Protein AF-A0A537SKC5-F1 (afdb_monomer_lite)

Foldseek 3Di:
DVVLLVVLLVLLVVLCVVQPPVSQVVLQVQLVVCVVVVNPVSNVSSVSSNVSNVVVNVVVVVVVVD

Secondary structure (DSSP, 8-state):
-HHHHHHHHHHHHHHHHHHGGGHHHHHHHHHHHHHHTT-HHHHHHHHHHHHHHHHHHHHHHHHTT-

Radius of gyration: 12.41 Å; chains: 1; bounding box: 27×19×39 Å

pLDDT: mean 92.8, std 10.37, range [50.25, 98.38]

Sequence (66 aa):
MEDDEKLVEKVAREVVDQHGPDAIPIIRERAKAADISDDALAAETWRDITNAAERILQDRAGLNAG

Structure (mmCIF, N/CA/C/O backbone):
data_AF-A0A537SKC5-F1
#
_entry.id   AF-A0A537SKC5-F1
#
loop_
_atom_site.group_PDB
_atom_site.id
_atom_site.type_symbol
_atom_site.label_atom_id
_atom_site.label_alt_id
_atom_site.label_comp_id
_atom_site.label_asym_id
_atom_site.label_entity_id
_atom_site.label_seq_id
_atom_site.pdbx_PDB_ins_code
_atom_site.Cartn_x
_atom_site.Cartn_y
_atom_site.Cartn_z
_atom_site.occupancy
_atom_site.B_iso_or_equiv
_atom_site.auth_seq_id
_atom_site.auth_comp_id
_atom_site.auth_asym_id
_atom_site.auth_atom_id
_atom_site.pdbx_PDB_model_num
ATOM 1 N N . MET A 1 1 ? 14.650 11.219 4.080 1.00 64.31 1 MET A N 1
ATOM 2 C CA . MET A 1 1 ? 14.533 10.149 5.095 1.00 64.31 1 MET A CA 1
ATOM 3 C C . MET A 1 1 ? 13.311 10.378 5.976 1.00 64.31 1 MET A C 1
ATOM 5 O O . MET A 1 1 ? 12.301 9.782 5.654 1.00 64.31 1 MET A O 1
ATOM 9 N N . GLU A 1 2 ? 13.298 11.281 6.968 1.00 70.62 2 GLU A N 1
ATOM 10 C CA . GLU A 1 2 ? 12.068 11.500 7.777 1.00 70.62 2 GLU A CA 1
ATOM 11 C C . GLU A 1 2 ? 10.863 12.012 6.967 1.00 70.62 2 GLU A C 1
ATOM 13 O O . GLU A 1 2 ? 9.720 11.668 7.262 1.00 70.62 2 GLU A O 1
ATOM 18 N N . ASP A 1 3 ? 11.095 12.842 5.948 1.00 79.50 3 ASP A N 1
ATOM 19 C CA . ASP A 1 3 ? 10.012 13.364 5.104 1.00 79.50 3 ASP A CA 1
ATOM 20 C C . ASP A 1 3 ? 9.410 12.282 4.193 1.00 79.50 3 ASP A C 1
ATOM 22 O O . ASP A 1 3 ? 8.209 12.304 3.924 1.00 79.50 3 ASP A O 1
ATOM 26 N N . ASP A 1 4 ? 10.223 11.302 3.788 1.00 79.88 4 ASP A N 1
ATOM 27 C CA . ASP A 1 4 ? 9.794 10.177 2.953 1.00 79.88 4 ASP A CA 1
ATOM 28 C C . ASP A 1 4 ? 8.954 9.197 3.781 1.00 79.88 4 ASP A C 1
ATOM 30 O O . ASP A 1 4 ? 7.881 8.790 3.347 1.00 79.88 4 ASP A O 1
ATOM 34 N N . GLU A 1 5 ? 9.373 8.904 5.017 1.00 81.75 5 GLU A N 1
ATOM 35 C CA . GLU A 1 5 ? 8.603 8.082 5.961 1.00 81.75 5 GLU A CA 1
ATOM 36 C C . GLU A 1 5 ? 7.241 8.717 6.286 1.00 81.75 5 GLU A C 1
ATOM 38 O O . GLU A 1 5 ? 6.207 8.049 6.226 1.00 81.75 5 GLU A O 1
ATOM 43 N N . LYS A 1 6 ? 7.202 10.034 6.540 1.00 88.56 6 LYS A N 1
ATOM 44 C CA . LYS A 1 6 ? 5.940 10.767 6.756 1.00 88.56 6 LYS A CA 1
ATOM 45 C C . LYS A 1 6 ? 5.039 10.737 5.523 1.00 88.56 6 LYS A C 1
ATOM 47 O O . LYS A 1 6 ? 3.816 10.657 5.660 1.00 88.56 6 LYS A O 1
ATOM 52 N N . LEU A 1 7 ? 5.616 10.818 4.324 1.00 92.75 7 LEU A N 1
ATOM 53 C CA . LEU A 1 7 ? 4.857 10.729 3.080 1.00 92.75 7 LEU A CA 1
ATOM 54 C C . LEU A 1 7 ? 4.294 9.317 2.872 1.00 92.75 7 LEU A C 1
ATOM 56 O O . LEU A 1 7 ? 3.114 9.188 2.549 1.00 92.75 7 LEU A O 1
ATOM 60 N N . VAL A 1 8 ? 5.094 8.278 3.119 1.00 96.25 8 VAL A N 1
ATOM 61 C CA . VAL A 1 8 ? 4.671 6.870 3.084 1.00 96.25 8 VAL A CA 1
ATOM 62 C C . VAL A 1 8 ? 3.495 6.637 4.029 1.00 96.25 8 VAL A C 1
ATOM 64 O O . VAL A 1 8 ? 2.465 6.112 3.604 1.00 96.25 8 VAL A O 1
ATOM 67 N N . GLU A 1 9 ? 3.598 7.075 5.287 1.00 95.69 9 GLU A N 1
ATOM 68 C CA . GLU A 1 9 ? 2.516 6.923 6.265 1.00 95.69 9 GLU A CA 1
ATOM 69 C C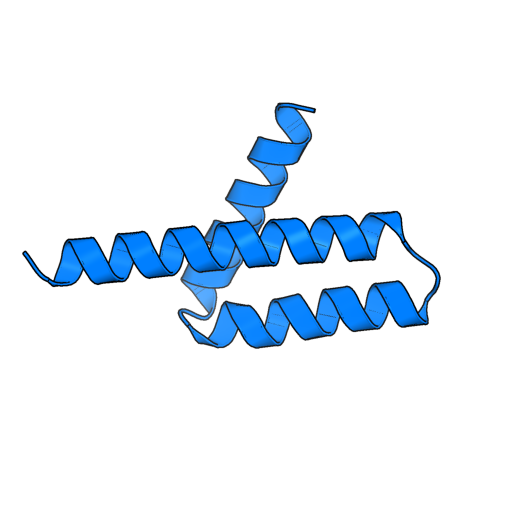 . GLU A 1 9 ? 1.250 7.679 5.859 1.00 95.69 9 GLU A C 1
ATOM 71 O O . GLU A 1 9 ? 0.138 7.159 6.006 1.00 95.69 9 GLU A O 1
ATOM 76 N N . LYS A 1 10 ? 1.401 8.897 5.325 1.00 96.94 10 LYS A N 1
ATOM 77 C CA . LYS A 1 10 ? 0.274 9.695 4.843 1.00 96.94 10 LYS A CA 1
ATOM 78 C C . LYS A 1 10 ? -0.454 8.985 3.701 1.00 96.94 10 LYS A C 1
ATOM 80 O O . LYS A 1 10 ? -1.671 8.828 3.773 1.00 96.94 10 LYS A O 1
ATOM 85 N N . VAL A 1 11 ? 0.276 8.524 2.685 1.00 97.50 11 VAL A N 1
ATOM 86 C CA . VAL A 1 11 ? -0.312 7.816 1.538 1.00 97.50 11 VAL A CA 1
ATOM 87 C C . VAL A 1 11 ? -0.956 6.505 1.988 1.00 97.50 11 VAL A C 1
ATOM 89 O O . VAL A 1 11 ? -2.083 6.211 1.597 1.00 97.50 11 VAL A O 1
ATOM 92 N N . ALA A 1 12 ? -0.296 5.738 2.859 1.00 97.88 12 ALA A N 1
ATOM 93 C CA . ALA A 1 12 ? -0.858 4.509 3.412 1.00 97.88 12 ALA A CA 1
ATOM 94 C C . ALA A 1 12 ? -2.189 4.763 4.133 1.00 97.88 12 ALA A C 1
ATOM 96 O O . ALA A 1 12 ? -3.162 4.040 3.912 1.00 97.88 12 ALA A O 1
ATOM 97 N N . ARG A 1 13 ? -2.260 5.824 4.946 1.00 97.75 13 ARG A N 1
ATOM 98 C CA . ARG A 1 13 ? -3.485 6.215 5.648 1.00 97.75 13 ARG A CA 1
ATOM 99 C C . ARG A 1 13 ? -4.600 6.604 4.689 1.00 97.75 13 ARG A C 1
ATOM 101 O O . ARG A 1 13 ? -5.705 6.100 4.844 1.00 97.75 13 ARG A O 1
ATOM 108 N N . GLU A 1 14 ? -4.309 7.431 3.689 1.00 97.94 14 GLU A N 1
ATOM 109 C CA . GLU A 1 14 ? -5.296 7.857 2.690 1.00 97.94 14 GLU A CA 1
ATOM 110 C C . GLU A 1 14 ? -5.892 6.665 1.928 1.00 97.94 14 GLU A C 1
ATOM 112 O O . GLU A 1 14 ? -7.106 6.599 1.736 1.00 97.94 14 GLU A O 1
ATOM 117 N N . VAL A 1 15 ? -5.063 5.694 1.531 1.00 97.25 15 VAL A N 1
ATOM 118 C CA . VAL A 1 15 ? -5.538 4.503 0.810 1.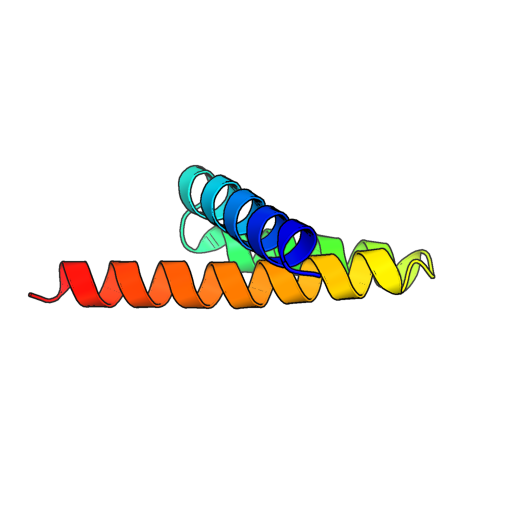00 97.25 15 VAL A CA 1
ATOM 119 C C . VAL A 1 15 ? -6.350 3.587 1.733 1.00 97.25 15 VAL A C 1
ATOM 121 O O . VAL A 1 15 ? -7.399 3.090 1.321 1.00 97.25 15 VAL A O 1
ATOM 124 N N . VAL A 1 16 ? -5.921 3.389 2.984 1.00 98.12 16 VAL A N 1
ATOM 125 C CA . VAL A 1 16 ? -6.686 2.613 3.979 1.00 98.12 16 VAL A CA 1
ATOM 126 C C . VAL A 1 16 ? -8.013 3.291 4.326 1.00 98.12 16 VAL A C 1
ATOM 128 O O . VAL A 1 16 ? -9.015 2.604 4.493 1.00 98.12 16 VAL A O 1
ATOM 131 N N . ASP A 1 17 ? -8.067 4.618 4.404 1.00 97.31 17 ASP A N 1
ATOM 132 C CA . ASP A 1 17 ? -9.316 5.347 4.651 1.00 97.31 17 ASP A CA 1
ATOM 133 C C . ASP A 1 17 ? -10.316 5.198 3.500 1.00 97.31 17 ASP A C 1
ATOM 135 O O . ASP A 1 17 ? -11.520 5.122 3.738 1.00 97.31 17 ASP A O 1
ATOM 139 N N . GLN A 1 18 ? -9.828 5.110 2.261 1.00 97.81 18 GLN A N 1
ATOM 140 C CA . GLN A 1 18 ? -10.672 4.947 1.075 1.00 97.81 18 GLN A CA 1
ATOM 141 C C . GLN A 1 18 ? -11.147 3.507 0.859 1.00 97.81 18 GLN A C 1
ATOM 143 O O . GLN A 1 18 ? -12.275 3.296 0.416 1.00 97.81 18 GLN A O 1
ATOM 148 N N . HIS A 1 19 ? -10.290 2.522 1.134 1.00 97.06 19 HIS A N 1
ATOM 149 C CA . HIS A 1 19 ? -10.518 1.131 0.723 1.00 97.06 19 HIS A CA 1
ATOM 150 C C . HIS A 1 19 ? -10.585 0.135 1.885 1.00 97.06 19 HIS A C 1
ATOM 152 O O . HIS A 1 19 ? -10.897 -1.035 1.676 1.00 97.06 19 HIS A O 1
ATOM 158 N N . GLY A 1 20 ? -10.292 0.559 3.115 1.00 96.06 20 GLY A N 1
ATOM 159 C CA . GLY A 1 20 ? -10.216 -0.339 4.262 1.00 96.06 20 GLY A CA 1
ATOM 160 C C . GLY A 1 20 ? -9.211 -1.478 4.021 1.00 96.06 20 GLY A C 1
ATOM 161 O O . GLY A 1 20 ? -8.117 -1.229 3.508 1.00 96.06 20 GLY A O 1
ATOM 162 N N . PRO A 1 21 ? -9.552 -2.733 4.368 1.00 95.00 21 PRO A N 1
ATOM 163 C CA . PRO A 1 21 ? -8.685 -3.894 4.140 1.00 95.00 21 PRO A CA 1
ATOM 164 C C . PRO A 1 21 ? -8.295 -4.130 2.672 1.00 95.00 21 PRO A C 1
ATOM 166 O O . PRO A 1 21 ? -7.208 -4.647 2.409 1.00 95.00 21 PRO A O 1
ATOM 169 N N . ASP A 1 22 ? -9.126 -3.703 1.714 1.00 97.12 22 ASP A N 1
ATOM 170 C CA . ASP A 1 22 ? -8.853 -3.865 0.278 1.00 97.12 22 ASP A CA 1
ATOM 171 C C . ASP A 1 22 ? -7.717 -2.951 -0.216 1.00 97.12 22 ASP A C 1
ATOM 173 O O . ASP A 1 22 ? -7.214 -3.119 -1.327 1.00 97.12 22 ASP A O 1
ATOM 177 N N . ALA A 1 23 ? -7.240 -2.020 0.618 1.00 97.31 23 ALA A N 1
ATOM 178 C CA . ALA A 1 23 ? -6.057 -1.214 0.336 1.00 97.31 23 ALA A CA 1
ATOM 179 C C . ALA A 1 23 ? -4.818 -2.075 0.032 1.00 97.31 23 ALA A C 1
ATOM 181 O O . ALA A 1 23 ? -4.058 -1.763 -0.883 1.00 97.31 23 ALA A O 1
ATOM 182 N N . ILE A 1 24 ? -4.618 -3.174 0.767 1.00 98.00 24 ILE A N 1
ATOM 183 C CA . ILE A 1 24 ? -3.411 -4.008 0.664 1.00 98.00 24 ILE A CA 1
ATOM 184 C C . ILE A 1 24 ? -3.222 -4.614 -0.734 1.00 98.00 24 ILE A C 1
ATOM 186 O O . ILE A 1 24 ? -2.164 -4.387 -1.329 1.00 98.00 24 ILE A O 1
ATOM 190 N N . PRO A 1 25 ? -4.190 -5.359 -1.306 1.00 97.81 25 PRO A N 1
ATOM 191 C CA . PRO A 1 25 ? -4.032 -5.883 -2.660 1.00 97.81 25 PRO A CA 1
ATOM 192 C C . PRO A 1 25 ? -3.856 -4.769 -3.704 1.00 97.81 25 PRO A C 1
ATOM 194 O O . PRO A 1 25 ? -3.049 -4.928 -4.615 1.00 97.81 25 PRO A O 1
ATOM 197 N N . ILE A 1 26 ? -4.519 -3.617 -3.545 1.00 97.56 26 ILE A N 1
ATOM 198 C CA . ILE A 1 26 ? -4.374 -2.476 -4.466 1.00 97.56 26 ILE A CA 1
ATOM 199 C C . ILE A 1 26 ? -2.935 -1.940 -4.466 1.00 97.56 26 ILE A C 1
ATOM 201 O O . ILE A 1 26 ? -2.360 -1.698 -5.527 1.00 97.56 26 ILE A O 1
ATOM 205 N N . ILE A 1 27 ? -2.339 -1.745 -3.287 1.00 97.81 27 ILE A N 1
ATOM 206 C CA . ILE A 1 27 ? -0.976 -1.213 -3.170 1.00 97.81 27 ILE A CA 1
ATOM 207 C C . ILE A 1 27 ? 0.048 -2.238 -3.684 1.00 97.81 27 ILE A C 1
ATOM 209 O O . ILE A 1 27 ? 0.979 -1.869 -4.400 1.00 97.81 27 ILE A O 1
ATOM 213 N N . ARG A 1 28 ? -0.152 -3.534 -3.408 1.00 97.75 28 ARG A N 1
ATOM 214 C CA . ARG A 1 28 ? 0.728 -4.603 -3.910 1.00 97.75 28 ARG A CA 1
ATOM 215 C C . ARG A 1 28 ? 0.744 -4.686 -5.436 1.00 97.75 28 ARG A C 1
ATOM 217 O O . ARG A 1 28 ? 1.815 -4.858 -6.016 1.00 97.75 28 ARG A O 1
ATOM 224 N N . GLU A 1 29 ? -0.401 -4.508 -6.095 1.00 98.06 29 GLU A N 1
ATOM 225 C CA . GLU A 1 29 ? -0.443 -4.445 -7.562 1.00 98.06 29 GLU A CA 1
ATOM 226 C C . GLU A 1 29 ? 0.334 -3.237 -8.110 1.00 98.06 29 GLU A C 1
ATOM 228 O O . GLU A 1 29 ? 0.991 -3.350 -9.144 1.00 98.06 29 GLU A O 1
ATOM 233 N N . ARG A 1 30 ? 0.356 -2.101 -7.398 1.00 97.06 30 ARG A N 1
ATOM 234 C CA . ARG A 1 30 ? 1.187 -0.943 -7.780 1.00 97.06 30 ARG A CA 1
ATOM 235 C C . ARG A 1 30 ? 2.680 -1.221 -7.633 1.00 97.06 30 ARG A C 1
ATOM 237 O O . ARG A 1 30 ? 3.437 -0.881 -8.538 1.00 97.06 30 ARG A O 1
ATOM 244 N N . ALA A 1 31 ? 3.094 -1.882 -6.549 1.00 97.69 31 ALA A N 1
ATOM 245 C CA . ALA A 1 31 ? 4.485 -2.308 -6.376 1.00 97.69 31 ALA A CA 1
ATOM 246 C C . ALA A 1 31 ? 4.928 -3.222 -7.527 1.00 97.69 31 ALA A C 1
ATOM 248 O O . ALA A 1 31 ? 5.968 -2.999 -8.140 1.00 97.69 31 ALA A O 1
ATOM 249 N N . LYS A 1 32 ? 4.081 -4.192 -7.887 1.00 97.50 32 LYS A N 1
ATOM 250 C CA . LYS A 1 32 ? 4.325 -5.104 -9.007 1.00 97.50 32 LYS A CA 1
ATOM 251 C C . LYS A 1 32 ? 4.384 -4.383 -10.356 1.00 97.50 32 LYS A C 1
ATOM 253 O O . LYS A 1 32 ? 5.215 -4.724 -11.190 1.00 97.50 32 LYS A O 1
ATOM 258 N N . ALA A 1 33 ? 3.516 -3.399 -10.590 1.00 97.94 33 ALA A N 1
ATOM 259 C CA . ALA A 1 33 ? 3.549 -2.604 -11.816 1.00 97.94 33 ALA A CA 1
ATOM 260 C C . ALA A 1 33 ? 4.850 -1.789 -11.942 1.00 97.94 33 ALA A C 1
ATOM 262 O O . ALA A 1 33 ? 5.398 -1.682 -13.041 1.00 97.94 33 ALA A O 1
ATOM 263 N N . ALA A 1 34 ? 5.363 -1.264 -10.825 1.00 97.50 34 ALA A N 1
ATOM 264 C CA . ALA A 1 34 ? 6.653 -0.582 -10.776 1.00 97.50 34 ALA A CA 1
ATOM 265 C C . ALA A 1 34 ? 7.824 -1.549 -11.021 1.00 97.50 34 ALA A C 1
ATOM 267 O O . ALA A 1 34 ? 8.679 -1.249 -11.850 1.00 97.50 34 ALA A O 1
ATOM 268 N N . ASP A 1 35 ? 7.803 -2.743 -10.409 1.00 97.25 35 ASP A N 1
ATOM 269 C CA . ASP A 1 35 ? 8.794 -3.800 -10.672 1.00 97.25 35 ASP A CA 1
ATOM 270 C C . ASP A 1 35 ? 8.832 -4.184 -12.161 1.00 97.25 35 ASP A C 1
ATOM 272 O O . ASP A 1 35 ? 9.901 -4.286 -12.751 1.00 97.25 35 ASP A O 1
ATOM 276 N N . ILE A 1 36 ? 7.665 -4.368 -12.794 1.00 97.81 36 ILE A N 1
ATOM 277 C CA . ILE A 1 36 ? 7.560 -4.695 -14.230 1.00 97.81 36 ILE A CA 1
ATOM 278 C C . ILE A 1 36 ? 8.127 -3.573 -15.112 1.00 97.81 36 ILE A C 1
ATOM 280 O O . ILE A 1 36 ? 8.576 -3.835 -16.226 1.00 97.81 36 ILE A O 1
ATOM 284 N N . SER A 1 37 ? 8.095 -2.334 -14.626 1.00 96.69 37 SER A N 1
ATOM 285 C CA . SER A 1 37 ? 8.591 -1.157 -15.344 1.00 96.69 37 SER A CA 1
ATOM 286 C C . SER A 1 37 ? 10.069 -0.854 -15.057 1.00 96.69 37 SER A C 1
ATOM 288 O O . SER A 1 37 ? 10.541 0.206 -15.461 1.00 96.69 37 SER A O 1
ATOM 290 N N . ASP A 1 38 ? 10.783 -1.748 -14.355 1.00 97.06 38 ASP A N 1
ATOM 291 C CA . ASP A 1 38 ? 12.157 -1.552 -13.864 1.00 97.06 38 ASP A CA 1
ATOM 292 C C . ASP A 1 38 ? 12.331 -0.292 -12.981 1.00 97.06 38 ASP A C 1
ATOM 294 O O . ASP A 1 38 ? 13.436 0.229 -12.811 1.00 97.06 38 ASP A O 1
ATOM 298 N N . ASP A 1 39 ? 11.249 0.191 -12.360 1.00 97.81 39 ASP A N 1
ATOM 299 C CA . ASP A 1 39 ? 11.287 1.304 -11.408 1.00 97.81 39 ASP A CA 1
ATOM 300 C C . ASP A 1 39 ? 11.430 0.771 -9.978 1.00 97.81 39 ASP A C 1
ATOM 302 O O . ASP A 1 39 ? 10.471 0.665 -9.206 1.00 97.81 39 ASP A O 1
ATOM 306 N N . ALA A 1 40 ? 12.663 0.393 -9.634 1.00 96.19 40 ALA A N 1
ATOM 307 C CA . ALA A 1 40 ? 12.977 -0.227 -8.350 1.00 96.19 40 ALA A CA 1
ATOM 308 C C . ALA A 1 40 ? 12.661 0.683 -7.148 1.00 96.19 40 ALA A C 1
ATOM 310 O O . ALA A 1 40 ? 12.195 0.192 -6.120 1.00 96.19 40 ALA A O 1
ATOM 311 N N . LEU A 1 41 ? 12.870 1.999 -7.283 1.00 96.00 41 LEU A N 1
ATOM 312 C CA . LEU A 1 41 ? 12.609 2.960 -6.208 1.00 96.00 41 LEU A CA 1
ATOM 313 C C . LEU A 1 41 ? 11.105 3.120 -5.969 1.00 96.00 41 LEU A C 1
ATOM 315 O O . LEU A 1 41 ? 10.655 3.140 -4.820 1.00 96.00 41 LEU A O 1
ATOM 319 N N . ALA A 1 42 ? 10.305 3.195 -7.036 1.00 95.88 42 ALA A N 1
ATOM 320 C CA . ALA A 1 42 ? 8.856 3.221 -6.892 1.00 95.88 42 ALA A CA 1
ATOM 321 C C . ALA A 1 42 ? 8.329 1.896 -6.327 1.00 95.88 42 ALA A C 1
ATOM 323 O O . ALA A 1 42 ? 7.447 1.909 -5.468 1.00 95.88 42 ALA A O 1
ATOM 324 N N . ALA A 1 43 ? 8.875 0.755 -6.758 1.00 97.88 43 ALA A N 1
ATOM 325 C CA . ALA A 1 43 ? 8.487 -0.550 -6.232 1.00 97.88 43 ALA A CA 1
ATOM 326 C C . ALA A 1 43 ? 8.765 -0.670 -4.726 1.00 97.88 43 ALA A C 1
ATOM 328 O O . ALA A 1 43 ? 7.895 -1.123 -3.980 1.00 97.88 43 ALA A O 1
ATOM 329 N N . GLU A 1 44 ? 9.937 -0.224 -4.267 1.00 97.19 44 GLU A N 1
ATOM 330 C CA . GLU A 1 44 ? 10.282 -0.143 -2.843 1.00 97.19 44 GLU A CA 1
ATOM 331 C C . GLU A 1 44 ? 9.327 0.787 -2.086 1.00 97.19 44 GLU A C 1
ATOM 333 O O . GLU A 1 44 ? 8.708 0.365 -1.110 1.00 97.19 44 GLU A O 1
ATOM 338 N N . THR A 1 45 ? 9.077 1.987 -2.614 1.00 97.19 45 THR A N 1
ATOM 339 C CA . THR A 1 45 ? 8.140 2.949 -2.012 1.00 97.19 45 THR A CA 1
ATOM 340 C C . THR A 1 45 ? 6.738 2.348 -1.836 1.00 97.19 45 THR A C 1
ATOM 342 O O . THR A 1 45 ? 6.116 2.485 -0.781 1.00 97.19 45 THR A O 1
ATOM 345 N N . TRP A 1 46 ? 6.220 1.628 -2.837 1.00 98.00 46 TRP A N 1
ATOM 346 C CA . TRP A 1 46 ? 4.918 0.961 -2.729 1.00 98.00 46 TRP A CA 1
ATOM 347 C C . TRP A 1 46 ? 4.913 -0.191 -1.714 1.00 98.00 46 TRP A C 1
ATOM 349 O O . TRP A 1 46 ? 3.891 -0.430 -1.061 1.00 98.00 46 TRP A O 1
ATOM 359 N N . ARG A 1 47 ? 6.034 -0.899 -1.538 1.00 98.06 47 ARG A N 1
ATOM 360 C CA . ARG A 1 47 ? 6.172 -1.921 -0.486 1.00 98.06 47 ARG A CA 1
ATOM 361 C C . ARG A 1 47 ? 6.155 -1.280 0.901 1.00 98.06 47 ARG A C 1
ATOM 363 O O . ARG A 1 47 ? 5.442 -1.777 1.771 1.00 98.06 47 ARG A O 1
ATOM 370 N N . ASP A 1 48 ? 6.819 -0.146 1.087 1.00 98.06 48 ASP A N 1
ATOM 371 C CA . ASP A 1 48 ? 6.793 0.587 2.357 1.00 98.06 48 ASP A CA 1
ATOM 372 C C . ASP A 1 48 ? 5.395 1.114 2.693 1.00 98.06 48 ASP A C 1
ATOM 374 O O . ASP A 1 48 ? 4.920 0.952 3.820 1.00 98.06 48 ASP A O 1
ATOM 378 N N . ILE A 1 49 ? 4.672 1.635 1.696 1.00 98.25 49 ILE A N 1
ATOM 379 C CA . ILE A 1 49 ? 3.260 2.024 1.844 1.00 98.25 49 ILE A CA 1
ATOM 3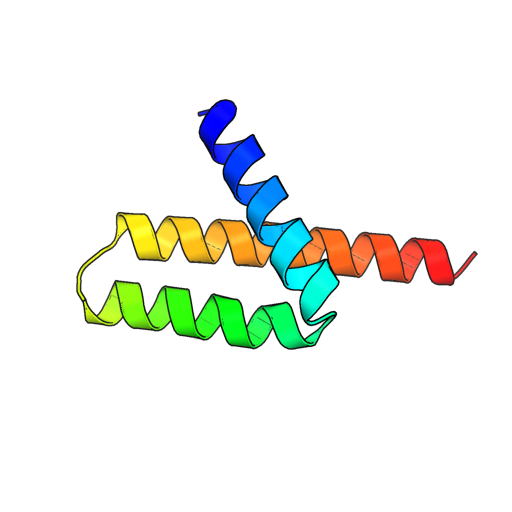80 C C . ILE A 1 49 ? 2.398 0.815 2.233 1.00 98.25 49 ILE A C 1
ATOM 382 O O . ILE A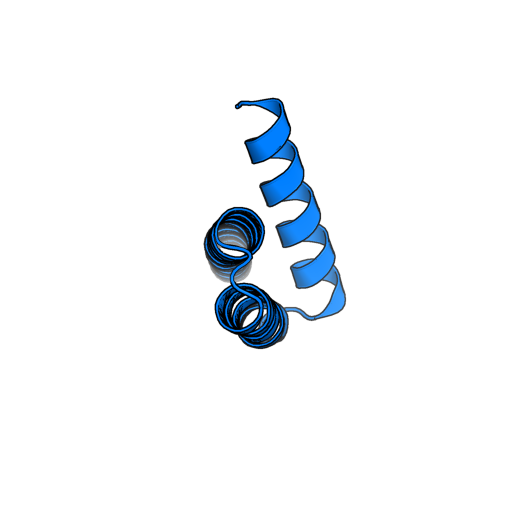 1 49 ? 1.510 0.942 3.076 1.00 98.25 49 ILE A O 1
ATOM 386 N N . THR A 1 50 ? 2.667 -0.369 1.671 1.00 98.38 50 THR A N 1
ATOM 387 C CA . THR A 1 50 ? 1.961 -1.608 2.044 1.00 98.38 50 THR A CA 1
ATOM 388 C C . THR A 1 50 ? 2.205 -1.952 3.514 1.00 98.38 50 THR A C 1
ATOM 390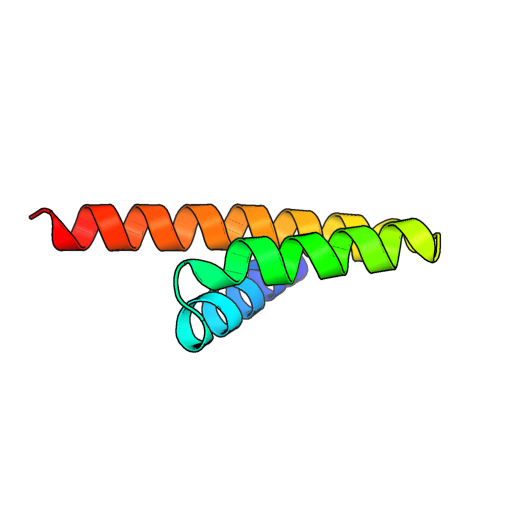 O O . THR A 1 50 ? 1.248 -2.184 4.250 1.00 98.38 50 THR A O 1
ATOM 393 N N . ASN A 1 51 ? 3.464 -1.921 3.960 1.00 97.69 51 ASN A N 1
ATOM 394 C CA . ASN A 1 51 ? 3.837 -2.210 5.347 1.00 97.69 51 ASN A CA 1
ATOM 395 C C . ASN A 1 51 ? 3.170 -1.230 6.330 1.00 97.69 51 ASN A C 1
ATOM 397 O O . ASN A 1 51 ? 2.654 -1.636 7.373 1.00 97.69 51 ASN A O 1
ATOM 401 N N . ALA A 1 52 ? 3.144 0.063 5.995 1.00 97.94 52 ALA A N 1
ATOM 402 C CA . ALA A 1 52 ? 2.464 1.078 6.796 1.00 97.94 52 ALA A CA 1
ATOM 403 C C . ALA A 1 52 ? 0.940 0.860 6.829 1.00 97.94 52 ALA A C 1
ATOM 405 O O . ALA A 1 52 ? 0.323 0.964 7.891 1.00 97.94 52 ALA A O 1
ATOM 406 N N . ALA A 1 53 ? 0.326 0.497 5.700 1.00 98.06 53 ALA A N 1
ATOM 407 C CA . ALA A 1 53 ? -1.103 0.202 5.625 1.00 98.06 53 ALA A CA 1
ATOM 408 C C . ALA A 1 53 ? -1.489 -1.023 6.475 1.00 98.06 53 ALA A C 1
ATOM 410 O O . ALA A 1 53 ? -2.506 -0.987 7.170 1.00 98.06 53 ALA A O 1
ATOM 411 N N . GLU A 1 54 ? -0.664 -2.077 6.479 1.00 97.50 54 GLU A N 1
ATOM 412 C CA . GLU A 1 54 ? -0.868 -3.262 7.324 1.00 97.50 54 GLU A CA 1
ATOM 413 C C . GLU A 1 54 ? -0.852 -2.897 8.815 1.00 97.50 54 GLU A C 1
ATOM 415 O O . GLU A 1 54 ? -1.757 -3.301 9.548 1.00 97.50 54 GLU A O 1
ATOM 420 N N . ARG A 1 55 ? 0.110 -2.070 9.252 1.00 97.12 55 ARG A N 1
ATOM 421 C CA . ARG A 1 55 ? 0.178 -1.569 10.638 1.00 97.12 55 ARG A CA 1
ATOM 422 C C . ARG A 1 55 ? -1.067 -0.769 11.019 1.00 97.12 55 ARG A C 1
ATOM 424 O O . ARG A 1 55 ? -1.689 -1.050 12.037 1.00 97.12 55 ARG A O 1
ATOM 431 N N . ILE A 1 56 ? -1.491 0.167 10.167 1.00 96.94 56 ILE A N 1
ATOM 432 C CA . ILE A 1 56 ? -2.688 0.990 10.413 1.00 96.94 56 ILE A CA 1
ATOM 433 C C . ILE A 1 56 ? -3.941 0.115 10.567 1.00 96.94 56 ILE A C 1
ATOM 435 O O . ILE A 1 56 ? -4.777 0.375 11.434 1.00 96.94 56 ILE A O 1
ATOM 439 N N . LEU A 1 57 ? -4.100 -0.914 9.731 1.00 95.62 57 LEU A N 1
ATOM 440 C CA . LEU A 1 57 ? -5.236 -1.835 9.815 1.00 95.62 57 LEU A CA 1
ATOM 441 C C . LEU A 1 57 ? -5.199 -2.681 11.095 1.00 95.62 57 LEU A C 1
ATOM 443 O O . LEU A 1 57 ? -6.244 -2.878 11.716 1.00 95.62 57 LEU A O 1
ATOM 447 N N . GLN A 1 58 ? -4.015 -3.144 11.506 1.00 95.06 58 GLN A N 1
ATOM 448 C CA . GLN A 1 58 ? -3.826 -3.864 12.769 1.00 95.06 58 GLN A CA 1
ATOM 449 C C . GLN A 1 58 ? -4.187 -2.988 13.973 1.00 95.06 58 GLN A C 1
ATOM 451 O O . GLN A 1 58 ? -4.960 -3.425 14.827 1.00 95.06 58 GLN A O 1
ATOM 456 N N . ASP A 1 59 ? -3.720 -1.739 14.000 1.00 94.12 59 ASP A N 1
ATOM 457 C CA . ASP A 1 59 ? -4.033 -0.787 15.069 1.00 94.12 59 ASP A CA 1
ATOM 458 C C . ASP A 1 59 ? -5.543 -0.526 15.154 1.00 94.12 59 ASP A C 1
ATOM 460 O O . ASP A 1 59 ? -6.130 -0.563 16.236 1.00 94.12 59 ASP A O 1
ATOM 464 N N . ARG A 1 60 ? -6.218 -0.343 14.009 1.00 92.62 60 ARG A N 1
ATOM 465 C CA . ARG A 1 60 ? -7.683 -0.175 13.957 1.00 92.62 60 ARG A CA 1
ATOM 466 C C . ARG A 1 60 ? -8.433 -1.408 14.452 1.00 92.62 60 ARG A C 1
ATOM 468 O O . ARG A 1 60 ? -9.448 -1.269 15.131 1.00 92.62 60 ARG A O 1
ATOM 475 N N . ALA A 1 61 ? -7.961 -2.605 14.115 1.00 89.06 61 ALA A N 1
ATOM 476 C CA . ALA A 1 61 ? -8.566 -3.845 14.588 1.00 89.06 61 ALA A CA 1
ATOM 477 C C . ALA A 1 61 ? -8.404 -4.008 16.108 1.00 89.06 61 ALA A C 1
ATOM 479 O O . ALA A 1 61 ? -9.354 -4.406 16.778 1.00 89.06 61 ALA A O 1
ATOM 480 N N . GLY A 1 62 ? -7.239 -3.642 16.654 1.00 84.19 62 GLY A N 1
ATOM 481 C CA . GLY A 1 62 ? -6.980 -3.643 18.095 1.00 84.19 62 GLY A CA 1
ATOM 482 C C . GLY A 1 62 ? -7.824 -2.623 18.865 1.00 84.19 62 GLY A C 1
ATOM 483 O O . GLY A 1 62 ? -8.335 -2.945 19.934 1.00 84.19 62 GLY A O 1
ATOM 484 N N . LEU A 1 63 ? -8.040 -1.427 18.306 1.00 72.62 63 LEU A N 1
ATOM 485 C CA . LEU A 1 63 ? -8.911 -0.401 18.898 1.00 72.62 63 LEU A CA 1
ATOM 486 C C . LEU A 1 63 ? -10.395 -0.804 18.915 1.00 72.62 63 LEU A C 1
ATOM 488 O O . LEU A 1 63 ? -11.116 -0.413 19.825 1.00 72.62 63 LEU A O 1
ATOM 492 N N . ASN A 1 64 ? -10.850 -1.594 17.940 1.00 62.06 64 ASN A N 1
ATOM 493 C CA . ASN A 1 64 ? -12.231 -2.089 17.883 1.00 62.06 64 ASN A CA 1
ATOM 494 C C . ASN A 1 64 ? -12.491 -3.313 18.785 1.00 62.06 64 ASN A C 1
ATOM 496 O O . ASN A 1 64 ? -13.629 -3.771 18.864 1.00 62.06 64 ASN A O 1
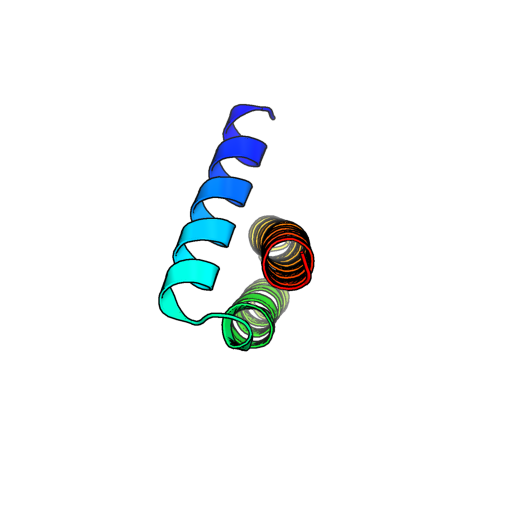ATOM 500 N N . ALA A 1 65 ? -11.458 -3.869 19.426 1.00 61.19 65 ALA A N 1
ATOM 501 C CA . ALA A 1 65 ? -11.560 -5.044 20.295 1.00 61.19 65 ALA A CA 1
ATOM 502 C C . ALA A 1 65 ? -11.644 -4.705 21.801 1.00 61.19 65 ALA A C 1
ATOM 504 O O . ALA A 1 65 ? -11.671 -5.630 22.617 1.00 61.19 65 ALA A O 1
ATOM 505 N N . GLY A 1 66 ? -11.646 -3.412 22.161 1.00 50.25 66 GLY A N 1
ATOM 506 C CA . GLY A 1 66 ? -11.670 -2.896 23.539 1.00 50.25 66 GLY A CA 1
ATOM 507 C C . GLY A 1 66 ? -13.015 -2.347 23.995 1.00 50.25 66 GLY A C 1
ATOM 508 O O . GLY A 1 66 ? -13.822 -1.937 23.132 1.00 50.25 66 GLY A O 1
#